Protein AF-A0A8K0DBD0-F1 (afdb_monomer)

Foldseek 3Di:
DQQPLCVDPVVVCVVVVVPCADFFDADVPGPDTDGDDDQDDPSPCPDPDDDDDDDDPVVVVVVVVSVVVVLVVVLLLLLLCLVVVCSVDDDPDDPVVVVVVVVVSVVVSVVQCPDPPRNCVSQNPQQCWDADPNDIDHRCSPPPVSD

Secondary structure (DSSP, 8-state):
---GGGGSHHHHHHHTTTT-PPPPEEPTT--SEE-------TTS--SS--------HHHHHHHHHHHHHHHHHHHHHHHHHHH-GGGSS---S-HHHHHHHHHHHHHHHHHHHH-TTTHHHHS-TTSSPEEETTEEEPPGGGSGGG-

InterPro domains:
  IPR027806 Harbinger transposase-derived nuclease domain [PF13359] (4-110)

Organism: Ignelater luminosus (NCBI:txid2038154)

Structure (mmCIF, N/CA/C/O backbone):
data_AF-A0A8K0DBD0-F1
#
_entry.id   AF-A0A8K0DBD0-F1
#
loop_
_atom_site.group_PDB
_atom_site.id
_atom_site.type_symbol
_atom_site.label_atom_id
_atom_site.label_alt_id
_atom_site.label_comp_id
_atom_site.label_asym_id
_atom_site.label_entity_id
_atom_site.label_seq_id
_atom_site.pdbx_PDB_ins_code
_atom_site.Cartn_x
_atom_site.Cartn_y
_atom_site.Cartn_z
_atom_site.occupancy
_atom_site.B_iso_or_equiv
_atom_site.auth_seq_id
_atom_site.auth_comp_id
_atom_site.auth_asym_id
_atom_site.auth_atom_id
_atom_site.pdbx_PDB_model_num
ATOM 1 N N . MET A 1 1 ? -23.156 11.279 -5.151 1.00 35.97 1 MET A N 1
ATOM 2 C CA . MET A 1 1 ? -22.001 10.663 -5.837 1.00 35.97 1 MET A CA 1
ATOM 3 C C . MET A 1 1 ? -21.837 9.256 -5.272 1.00 35.97 1 MET A C 1
ATOM 5 O O . MET A 1 1 ? -21.608 9.128 -4.075 1.00 35.97 1 MET A O 1
ATOM 9 N N . VAL A 1 2 ? -22.085 8.204 -6.055 1.00 47.62 2 VAL A N 1
ATOM 10 C CA . VAL A 1 2 ? -21.842 6.823 -5.599 1.00 47.62 2 VAL A CA 1
ATOM 11 C C . VAL A 1 2 ? -20.330 6.618 -5.666 1.00 47.62 2 VAL A C 1
ATOM 13 O O . VAL A 1 2 ? -19.761 6.631 -6.752 1.00 47.62 2 VAL A O 1
ATOM 16 N N . GLY A 1 3 ? -19.666 6.576 -4.509 1.00 62.44 3 GLY A N 1
ATOM 17 C CA . GLY A 1 3 ? -18.205 6.492 -4.445 1.00 62.44 3 GLY A CA 1
ATOM 18 C C . GLY A 1 3 ? -17.687 5.199 -5.074 1.00 62.44 3 GLY A C 1
ATOM 19 O O . GLY A 1 3 ? -18.306 4.149 -4.901 1.00 62.44 3 GLY A O 1
ATOM 20 N N . VAL A 1 4 ? -16.536 5.276 -5.755 1.00 73.19 4 VAL A N 1
ATOM 21 C CA . VAL A 1 4 ? -15.872 4.162 -6.469 1.00 73.19 4 VAL A CA 1
ATOM 22 C C . VAL A 1 4 ? -15.832 2.882 -5.630 1.00 73.19 4 VAL A C 1
ATOM 24 O O . VAL A 1 4 ? -16.077 1.802 -6.152 1.00 73.19 4 VAL A O 1
ATOM 27 N N . PHE A 1 5 ? -15.623 3.009 -4.316 1.00 77.12 5 PHE A N 1
ATOM 28 C CA . PHE A 1 5 ? -15.616 1.896 -3.368 1.00 77.12 5 PHE A CA 1
ATOM 29 C C . PHE A 1 5 ? -16.883 1.028 -3.407 1.00 77.12 5 PHE A C 1
ATOM 31 O O . PHE A 1 5 ? -16.764 -0.194 -3.429 1.00 77.12 5 PHE A O 1
ATOM 38 N N . LYS A 1 6 ? -18.083 1.624 -3.477 1.00 81.56 6 LYS A N 1
ATOM 39 C CA . LYS A 1 6 ? -19.353 0.872 -3.478 1.00 81.56 6 LYS A CA 1
ATOM 40 C C . LYS A 1 6 ? -19.528 -0.017 -4.710 1.00 81.56 6 LYS A C 1
ATOM 42 O O . LYS A 1 6 ? -20.281 -0.980 -4.653 1.00 81.56 6 LYS A O 1
ATOM 47 N N . ASN A 1 7 ? -18.803 0.283 -5.786 1.00 82.12 7 ASN A N 1
ATOM 48 C CA . ASN A 1 7 ? -18.811 -0.482 -7.030 1.00 82.12 7 ASN A CA 1
ATOM 49 C C . ASN A 1 7 ? -17.633 -1.469 -7.116 1.00 82.12 7 ASN A C 1
ATOM 51 O O . ASN A 1 7 ? -17.282 -1.917 -8.204 1.00 82.12 7 ASN A O 1
ATOM 55 N N . THR A 1 8 ? -16.981 -1.785 -5.992 1.00 82.69 8 THR A N 1
ATOM 56 C CA . THR A 1 8 ? -15.888 -2.765 -5.953 1.00 82.69 8 THR A CA 1
ATOM 57 C C . THR A 1 8 ? -16.364 -4.113 -5.429 1.00 82.69 8 THR A C 1
ATOM 59 O O . THR A 1 8 ? -17.190 -4.185 -4.519 1.00 82.69 8 THR A O 1
ATOM 62 N N . SER A 1 9 ? -15.747 -5.190 -5.922 1.00 86.69 9 SER A N 1
ATOM 63 C CA . SER A 1 9 ? -15.922 -6.534 -5.354 1.00 86.69 9 SER A CA 1
ATOM 64 C C . SER A 1 9 ? -15.498 -6.602 -3.883 1.00 86.69 9 SER A C 1
ATOM 66 O O . SER A 1 9 ? -16.023 -7.408 -3.121 1.00 86.69 9 SER A O 1
ATOM 68 N N . LEU A 1 10 ? -14.579 -5.731 -3.449 1.00 84.19 10 LEU A N 1
ATOM 69 C CA . LEU A 1 10 ? -14.206 -5.594 -2.042 1.00 84.19 10 LEU A CA 1
ATOM 70 C C . LEU A 1 10 ? -15.399 -5.150 -1.186 1.00 84.19 10 LEU A C 1
ATOM 72 O O . LEU A 1 10 ? -15.638 -5.749 -0.141 1.00 84.19 10 LEU A O 1
ATOM 76 N N . TYR A 1 11 ? -16.152 -4.135 -1.621 1.00 84.38 11 TYR A N 1
ATOM 77 C CA . TYR A 1 11 ? -17.341 -3.674 -0.901 1.00 84.38 11 TYR A CA 1
ATOM 78 C C . TYR A 1 11 ? -18.421 -4.752 -0.847 1.00 84.38 11 TYR A C 1
ATOM 80 O O . TYR A 1 11 ? -18.936 -5.035 0.231 1.00 84.38 11 TYR A O 1
ATOM 88 N N . GLU A 1 12 ? -18.710 -5.405 -1.973 1.00 86.81 12 GLU A N 1
ATOM 89 C CA . GLU A 1 12 ? -19.667 -6.514 -2.028 1.00 86.81 12 GLU A CA 1
ATOM 90 C C . GLU A 1 12 ? -19.283 -7.643 -1.059 1.00 86.81 12 GLU A C 1
ATOM 92 O O . GLU A 1 12 ? -20.102 -8.103 -0.262 1.00 86.81 12 GLU A O 1
ATOM 97 N N . ARG A 1 13 ? -18.012 -8.060 -1.065 1.00 86.81 13 ARG A N 1
ATOM 98 C CA . ARG A 1 13 ? -17.519 -9.097 -0.151 1.00 86.81 13 ARG A CA 1
ATOM 99 C C . ARG A 1 13 ? -17.533 -8.653 1.305 1.00 86.81 13 ARG A C 1
ATOM 101 O O . ARG A 1 13 ? -17.791 -9.483 2.170 1.00 86.81 13 ARG A O 1
ATOM 108 N N . LEU A 1 14 ? -17.280 -7.376 1.579 1.00 83.88 14 LEU A N 1
ATOM 109 C CA . LEU A 1 14 ? -17.365 -6.815 2.924 1.00 83.88 14 LEU A CA 1
ATOM 110 C C . LEU A 1 14 ? -18.809 -6.836 3.447 1.00 83.88 14 LEU A C 1
ATOM 112 O O . LEU A 1 14 ? -19.025 -7.258 4.574 1.00 83.88 14 LEU A O 1
ATOM 116 N N . GLN A 1 15 ? -19.791 -6.417 2.639 1.00 82.81 15 GLN A N 1
ATOM 117 C CA . GLN A 1 15 ? -21.205 -6.392 3.049 1.00 82.81 15 GLN A CA 1
ATOM 118 C C . GLN A 1 15 ? -21.783 -7.795 3.268 1.00 82.81 15 GLN A C 1
ATOM 120 O O . GLN A 1 15 ? -22.603 -7.990 4.158 1.00 82.81 15 GLN A O 1
ATOM 125 N N . ASN A 1 16 ? -21.330 -8.772 2.484 1.00 84.06 16 ASN A N 1
ATOM 126 C CA . ASN A 1 16 ? -21.801 -10.154 2.560 1.00 84.06 16 ASN A CA 1
ATOM 127 C C . ASN A 1 16 ? -20.950 -11.044 3.493 1.00 84.06 16 ASN A C 1
ATOM 129 O O . ASN A 1 16 ? -21.058 -12.265 3.425 1.00 84.06 16 ASN A O 1
ATOM 133 N N . ASN A 1 17 ? -20.068 -10.473 4.329 1.00 77.00 17 ASN A N 1
ATOM 134 C CA . ASN A 1 17 ? -19.147 -11.214 5.212 1.00 77.00 17 ASN A CA 1
ATOM 135 C C . ASN A 1 17 ? -18.273 -12.273 4.494 1.00 77.00 17 ASN A C 1
ATOM 137 O O . ASN A 1 17 ? -17.818 -13.247 5.088 1.00 77.00 17 ASN A O 1
ATOM 141 N N . MET A 1 18 ? -17.967 -12.067 3.210 1.00 84.81 18 MET A N 1
ATOM 142 C CA . MET A 1 18 ? -17.192 -12.992 2.366 1.00 84.81 18 MET A CA 1
ATOM 143 C C . MET A 1 18 ? -15.678 -12.725 2.384 1.00 84.81 18 MET A C 1
ATOM 145 O O . MET A 1 18 ? -14.929 -13.306 1.590 1.00 84.81 18 MET A O 1
ATOM 149 N N . LEU A 1 19 ? -15.215 -11.808 3.237 1.00 79.06 19 LEU A N 1
ATOM 150 C CA . LEU A 1 19 ? -13.790 -11.521 3.423 1.00 79.06 19 LEU A CA 1
ATOM 151 C C . LEU A 1 19 ? -13.094 -12.494 4.375 1.00 79.06 19 LEU A C 1
ATOM 153 O O . LEU A 1 19 ? -11.869 -12.473 4.414 1.00 79.06 19 LEU A O 1
ATOM 157 N N . GLN A 1 20 ? -13.850 -13.345 5.086 1.00 81.19 20 GLN A N 1
ATOM 158 C CA . GLN A 1 20 ? -13.306 -14.304 6.059 1.00 81.19 20 GLN A CA 1
ATOM 159 C C . GLN A 1 20 ? -12.344 -13.624 7.046 1.00 81.19 20 GLN A C 1
ATOM 161 O O . GLN A 1 20 ? -11.265 -14.135 7.337 1.00 81.19 20 GLN A O 1
ATOM 166 N N . LEU A 1 21 ? -12.711 -12.423 7.509 1.00 79.19 21 LEU A N 1
ATOM 167 C CA . LEU A 1 21 ? -11.977 -11.779 8.592 1.00 79.19 21 LEU A CA 1
ATOM 168 C C . LEU A 1 21 ? -12.095 -12.679 9.820 1.00 79.19 21 LEU A C 1
ATOM 170 O O . LEU A 1 21 ? -13.187 -13.173 10.102 1.00 79.19 21 LEU A O 1
ATOM 174 N N . SER A 1 22 ? -10.980 -12.894 10.515 1.00 80.25 22 SER A N 1
ATOM 175 C CA . SER A 1 22 ? -10.987 -13.646 11.764 1.00 80.25 22 SER A CA 1
ATOM 176 C C . SER A 1 22 ? -11.954 -13.012 12.765 1.00 80.25 22 SER A C 1
ATOM 178 O O . SER A 1 22 ? -12.205 -11.799 12.738 1.00 80.25 22 SER A O 1
ATOM 180 N N . ASP A 1 23 ? -12.475 -13.843 13.664 1.00 79.88 23 ASP A N 1
ATOM 181 C CA . ASP A 1 23 ? -13.253 -13.375 14.805 1.00 79.88 23 ASP A CA 1
ATOM 182 C C . ASP A 1 23 ? -12.424 -12.427 15.680 1.00 79.88 23 ASP A C 1
ATOM 184 O O . ASP A 1 23 ? -11.210 -12.296 15.533 1.00 79.88 23 ASP A O 1
ATOM 188 N N . TYR A 1 24 ? -13.084 -11.706 16.583 1.00 86.50 24 TYR A N 1
ATOM 189 C CA . TYR A 1 24 ? -12.402 -10.707 17.400 1.00 86.50 24 TYR A CA 1
ATOM 190 C C . TYR A 1 24 ? -11.322 -11.358 18.263 1.00 86.50 24 TYR A C 1
ATOM 192 O O . TYR A 1 24 ? -11.598 -12.292 19.013 1.00 86.50 24 TYR A O 1
ATOM 200 N N . GLU A 1 25 ? -10.113 -10.805 18.212 1.00 86.19 25 GLU A N 1
ATOM 201 C CA . GLU A 1 25 ? -8.960 -11.322 18.945 1.00 86.19 25 GLU A CA 1
ATOM 202 C C . GLU A 1 25 ? -8.458 -10.289 19.964 1.00 86.19 25 GLU A C 1
ATOM 204 O O . GLU A 1 25 ? -8.516 -9.074 19.724 1.00 86.19 25 GLU A O 1
ATOM 209 N N . PRO A 1 26 ? -7.974 -10.729 21.137 1.00 89.00 26 PRO A N 1
ATOM 210 C CA . PRO A 1 26 ? -7.300 -9.838 22.063 1.00 89.00 26 PRO A CA 1
ATOM 211 C C . PRO A 1 26 ? -5.959 -9.373 21.480 1.00 89.00 26 PRO A C 1
ATOM 213 O O . PRO A 1 26 ? -5.196 -10.148 20.908 1.00 89.00 26 PRO A O 1
ATOM 216 N N . LEU A 1 27 ? -5.630 -8.094 21.668 1.00 85.75 27 LEU A N 1
ATOM 217 C CA . LEU A 1 27 ? -4.282 -7.604 21.363 1.00 85.75 27 LEU A CA 1
ATOM 218 C C . LEU A 1 27 ? -3.261 -8.190 22.358 1.00 85.75 27 LEU A C 1
ATOM 220 O O . LEU A 1 27 ? -3.630 -8.459 23.504 1.00 85.75 27 LEU A O 1
ATOM 224 N N . PRO A 1 28 ? -1.968 -8.301 21.990 1.00 88.69 28 PRO A N 1
ATOM 225 C CA . PRO A 1 28 ? -0.928 -8.741 22.916 1.00 88.69 28 PRO A CA 1
ATOM 226 C C . PRO A 1 28 ? -0.979 -7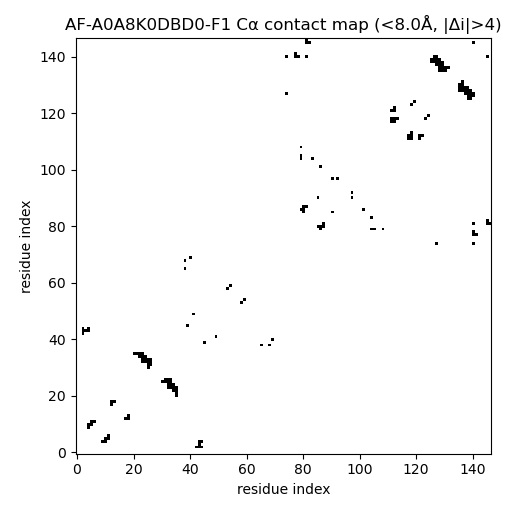.965 24.239 1.00 88.69 28 PRO A C 1
ATOM 228 O O . PRO A 1 28 ? -1.013 -6.730 24.241 1.00 88.69 28 PRO A O 1
ATOM 231 N N . ASN A 1 29 ? -0.980 -8.691 25.360 1.00 88.94 29 ASN A N 1
ATOM 232 C CA . ASN A 1 29 ? -1.094 -8.153 26.723 1.00 88.94 29 ASN A CA 1
ATOM 233 C C . ASN A 1 29 ? -2.416 -7.414 27.023 1.00 88.94 29 ASN A C 1
ATOM 235 O O . ASN A 1 29 ? -2.439 -6.502 27.852 1.00 88.94 29 ASN A O 1
ATOM 239 N N . ARG A 1 30 ? -3.520 -7.761 26.348 1.00 87.56 30 ARG A N 1
ATOM 240 C CA . ARG A 1 30 ? -4.862 -7.236 26.644 1.00 87.56 30 ARG A CA 1
ATOM 241 C C . ARG A 1 30 ? -5.887 -8.359 26.692 1.00 87.56 30 ARG A C 1
ATOM 243 O O . ARG A 1 30 ? -5.811 -9.291 25.914 1.00 87.56 30 ARG A O 1
ATOM 250 N N . GLU A 1 31 ? -6.885 -8.219 27.557 1.00 90.25 31 GLU A N 1
ATOM 251 C CA . GLU A 1 31 ? -7.998 -9.179 27.655 1.00 90.25 31 GLU A CA 1
ATOM 252 C C . GLU A 1 31 ? -9.174 -8.806 26.743 1.00 90.25 31 GLU A C 1
ATOM 254 O O . GLU A 1 31 ? -9.971 -9.648 26.340 1.00 90.25 31 GLU A O 1
ATOM 259 N N . LYS A 1 32 ? -9.294 -7.519 26.396 1.00 89.50 32 LYS A N 1
ATOM 260 C CA . LYS A 1 32 ? -10.412 -7.019 25.597 1.00 89.50 32 LYS A CA 1
ATOM 261 C C . LYS A 1 32 ? -10.287 -7.482 24.144 1.00 89.50 32 LYS A C 1
ATOM 263 O O . LYS A 1 32 ? -9.347 -7.078 23.457 1.0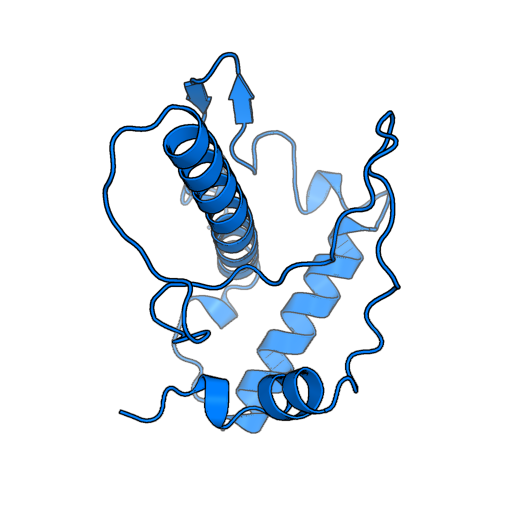0 89.50 32 LYS A O 1
ATOM 268 N N . LEU A 1 33 ? -11.288 -8.230 23.679 1.00 86.69 33 LEU A N 1
ATOM 269 C CA . LEU A 1 33 ? -11.451 -8.613 22.276 1.00 86.69 33 LEU A CA 1
ATOM 270 C C . LEU A 1 33 ? -11.564 -7.375 21.385 1.00 86.69 33 LEU A C 1
ATOM 272 O O . LEU A 1 33 ? -12.371 -6.481 21.660 1.00 86.69 33 LEU A O 1
ATOM 276 N N . MET A 1 34 ? -10.756 -7.322 20.328 1.00 80.62 34 MET A N 1
ATOM 277 C CA . MET A 1 34 ? -10.740 -6.224 19.371 1.00 80.62 34 MET A CA 1
ATOM 278 C C . MET A 1 34 ? -11.164 -6.698 17.980 1.00 80.62 34 MET A C 1
ATOM 280 O O . MET A 1 34 ? -10.695 -7.738 17.519 1.00 80.62 34 MET A O 1
ATOM 284 N N . PRO A 1 35 ? -12.033 -5.936 17.292 1.00 81.75 35 PRO A N 1
ATOM 285 C CA . PRO A 1 35 ? -12.400 -6.249 15.924 1.00 81.75 35 PRO A CA 1
ATOM 286 C C . PRO A 1 35 ? -11.247 -5.957 14.963 1.00 81.75 35 PRO A C 1
ATOM 288 O O . PRO A 1 35 ? -10.472 -5.015 15.163 1.00 81.75 35 PRO A O 1
ATOM 291 N N . TYR A 1 36 ? -11.201 -6.700 13.860 1.00 79.88 36 TYR A N 1
ATOM 292 C CA . TYR A 1 36 ? -10.441 -6.292 12.684 1.00 79.88 36 TYR A CA 1
ATOM 293 C C . TYR A 1 36 ? -11.144 -5.112 12.016 1.00 79.88 36 TYR A C 1
ATOM 295 O O . TYR A 1 36 ? -12.350 -5.140 11.773 1.00 79.88 36 TYR A O 1
ATOM 303 N N . VAL A 1 37 ? -10.386 -4.058 11.722 1.00 77.50 37 VAL A N 1
ATOM 304 C CA . VAL A 1 37 ? -10.907 -2.827 11.120 1.00 77.50 37 VAL A CA 1
ATOM 305 C C . VAL A 1 37 ? -10.169 -2.514 9.827 1.00 77.50 37 VAL A C 1
ATOM 307 O O . VAL A 1 37 ? -8.959 -2.713 9.723 1.00 77.50 37 VAL A O 1
ATOM 310 N N . ILE A 1 38 ? -10.899 -1.992 8.843 1.00 76.81 38 ILE A N 1
ATOM 311 C CA . ILE A 1 38 ? -10.323 -1.462 7.606 1.00 76.81 38 ILE A CA 1
ATOM 312 C C . ILE A 1 38 ? -10.139 0.041 7.786 1.00 76.81 38 ILE A C 1
ATOM 314 O O . ILE A 1 38 ? -11.085 0.757 8.107 1.00 76.81 38 ILE A O 1
ATOM 318 N N . VAL A 1 39 ? -8.917 0.517 7.564 1.00 76.88 39 VAL A N 1
ATOM 319 C CA . VAL A 1 39 ? -8.611 1.949 7.516 1.00 76.88 39 VAL A CA 1
ATOM 320 C C . VAL A 1 39 ? -8.680 2.393 6.059 1.00 76.88 39 VAL A C 1
ATOM 322 O O . VAL A 1 39 ? -7.997 1.813 5.216 1.00 76.88 39 VAL A O 1
ATOM 325 N N . ALA A 1 40 ? -9.480 3.416 5.757 1.00 72.88 40 ALA A N 1
ATOM 326 C CA . ALA A 1 40 ? -9.527 4.026 4.430 1.00 72.88 40 ALA A CA 1
ATOM 327 C C . ALA A 1 40 ? -9.461 5.552 4.511 1.00 72.88 40 ALA A C 1
ATOM 329 O O . ALA A 1 40 ? -9.644 6.146 5.574 1.00 72.88 40 ALA A O 1
ATOM 330 N N . ASP A 1 41 ? -9.172 6.162 3.365 1.00 70.06 41 ASP A N 1
ATOM 331 C CA . ASP A 1 41 ? -9.200 7.610 3.192 1.00 70.06 41 ASP A CA 1
ATOM 332 C C . ASP A 1 41 ? -10.644 8.137 3.178 1.00 70.06 41 ASP A C 1
ATOM 334 O O . ASP A 1 41 ? -11.564 7.430 2.763 1.00 70.06 41 ASP A O 1
ATOM 338 N N . ASP A 1 42 ? -10.831 9.388 3.598 1.00 64.94 42 ASP A N 1
ATOM 339 C CA . ASP A 1 42 ? -12.139 10.053 3.681 1.00 64.94 42 ASP A CA 1
ATOM 340 C C . ASP A 1 42 ? -12.826 10.165 2.304 1.00 64.94 42 ASP A C 1
ATOM 342 O O . ASP A 1 42 ? -14.054 10.165 2.203 1.00 64.94 42 ASP A O 1
ATOM 346 N N . ALA A 1 43 ? -12.037 10.149 1.219 1.00 59.81 43 ALA A N 1
ATOM 347 C CA . ALA A 1 43 ? -12.533 10.070 -0.157 1.00 59.81 43 ALA A CA 1
ATOM 348 C C . ALA A 1 43 ? -13.347 8.790 -0.452 1.00 59.81 43 ALA A C 1
ATOM 350 O O . ALA A 1 43 ? -14.141 8.754 -1.397 1.00 59.81 43 ALA A O 1
ATOM 351 N N . PHE A 1 44 ? -13.185 7.737 0.354 1.00 62.53 44 PHE A N 1
ATOM 352 C CA . PHE A 1 44 ? -13.999 6.531 0.297 1.00 62.53 44 PHE A CA 1
ATOM 353 C C . PHE A 1 44 ? -15.063 6.615 1.391 1.00 62.53 44 PHE A C 1
ATOM 355 O O . PHE A 1 44 ? -14.789 6.367 2.560 1.00 62.53 44 PHE A O 1
ATOM 362 N N . SER A 1 45 ? -16.301 6.965 1.027 1.00 55.72 45 SER A N 1
ATOM 363 C CA . SER A 1 45 ? -17.412 7.030 1.986 1.00 55.72 45 SER A CA 1
ATOM 364 C C . SER A 1 45 ? -17.717 5.643 2.574 1.00 55.72 45 SER A C 1
ATOM 366 O O . SER A 1 45 ? -18.553 4.907 2.046 1.00 55.72 45 SER A O 1
ATOM 368 N N . LEU A 1 46 ? -17.057 5.294 3.681 1.00 55.53 46 LEU A N 1
ATOM 369 C CA . LEU A 1 46 ? -17.186 4.013 4.386 1.00 55.53 46 LEU A CA 1
ATOM 370 C C . LEU A 1 46 ? -18.498 3.869 5.192 1.00 55.53 46 LEU A C 1
ATOM 372 O O . LEU A 1 46 ? -18.678 2.893 5.915 1.00 55.53 46 LEU A O 1
ATOM 376 N N . GLY A 1 47 ? -19.449 4.798 5.062 1.00 54.28 47 GLY A N 1
ATOM 377 C CA . GLY A 1 47 ? -20.653 4.846 5.899 1.00 54.28 47 GLY A CA 1
ATOM 378 C C . GLY A 1 47 ? -20.444 5.664 7.181 1.00 54.28 47 GLY A C 1
ATOM 379 O O . GLY A 1 47 ? -19.484 6.420 7.284 1.00 54.28 47 GLY A O 1
ATOM 380 N N . ARG A 1 48 ? -21.390 5.576 8.131 1.00 41.62 48 ARG A N 1
ATOM 381 C CA . ARG A 1 48 ? -21.549 6.461 9.312 1.00 41.62 48 ARG A CA 1
ATOM 382 C C . ARG A 1 48 ? -20.403 6.386 10.347 1.00 41.62 48 ARG A C 1
ATOM 384 O O . ARG A 1 48 ? -20.668 6.014 11.476 1.00 41.62 48 ARG A O 1
ATOM 391 N N . HIS A 1 49 ? -19.164 6.756 10.025 1.00 44.09 49 HIS A N 1
ATOM 392 C CA . HIS A 1 49 ? -18.121 7.012 11.041 1.00 44.09 49 HIS A CA 1
ATOM 393 C C . HIS A 1 49 ? -17.111 8.104 10.635 1.00 44.09 49 HIS A C 1
ATOM 395 O O . HIS A 1 49 ? -15.998 8.141 11.154 1.00 44.09 49 HIS A O 1
ATOM 401 N N . ASN A 1 50 ? -17.492 9.032 9.752 1.00 39.94 50 ASN A N 1
ATOM 402 C CA . ASN A 1 50 ? -16.647 10.183 9.425 1.00 39.94 50 ASN A CA 1
ATOM 403 C C . ASN A 1 50 ? -17.076 11.373 10.290 1.00 39.94 50 ASN A C 1
ATOM 405 O O . ASN A 1 50 ? -17.970 12.129 9.921 1.00 39.94 50 ASN A O 1
ATOM 409 N N . GLU A 1 51 ? -16.457 11.532 11.461 1.00 42.06 51 GLU A N 1
ATOM 410 C CA . GLU A 1 51 ? -16.615 12.741 12.276 1.00 42.06 51 GLU A CA 1
ATOM 411 C C . GLU A 1 51 ? -15.282 13.462 12.479 1.00 42.06 51 GLU A C 1
ATOM 413 O O . GLU A 1 51 ? -14.453 13.089 13.317 1.00 42.06 51 GLU A O 1
ATOM 418 N N . VAL A 1 52 ? -15.136 14.572 11.761 1.00 46.31 52 VAL A N 1
ATOM 419 C CA . VAL A 1 52 ? -14.039 15.536 11.856 1.00 46.31 52 VAL A CA 1
ATOM 420 C C . VAL A 1 52 ? -14.313 16.560 12.984 1.00 46.31 52 VAL A C 1
ATOM 422 O O . VAL A 1 52 ? -15.420 17.064 13.119 1.00 46.31 52 VAL A O 1
ATOM 425 N N . ILE A 1 53 ? -13.262 16.837 13.777 1.00 49.88 53 ILE A N 1
ATOM 426 C CA . ILE A 1 53 ? -13.045 17.889 14.810 1.00 49.88 53 ILE A CA 1
ATOM 427 C C . ILE A 1 53 ? -13.849 17.793 16.134 1.00 49.88 53 ILE A C 1
ATOM 429 O O . ILE A 1 53 ? -14.998 18.200 16.235 1.00 49.88 53 ILE A O 1
ATOM 433 N N . SER A 1 54 ? -13.188 17.311 17.202 1.00 46.91 54 SER A N 1
ATOM 434 C CA . SER A 1 54 ? -13.546 17.545 18.621 1.00 46.91 54 SER A CA 1
ATOM 435 C C . SER A 1 54 ? -12.343 17.247 19.547 1.00 46.91 54 SER A C 1
ATOM 437 O O . SER A 1 54 ? -11.567 16.327 19.281 1.00 46.91 54 SER A O 1
ATOM 439 N N . TRP A 1 55 ? -12.179 18.037 20.616 1.00 55.34 55 TRP A N 1
ATOM 440 C CA . TRP A 1 55 ? -10.970 18.211 21.447 1.00 55.34 55 TRP A CA 1
ATOM 441 C C . TRP A 1 55 ? -10.740 17.164 22.561 1.00 55.34 55 TRP A C 1
ATOM 443 O O . TRP A 1 55 ? -10.087 17.466 23.559 1.00 55.34 55 TRP A O 1
ATOM 453 N N . SER A 1 56 ? -11.245 15.931 22.447 1.00 71.19 56 SER A N 1
ATOM 454 C CA . SER A 1 56 ? -10.994 14.911 23.483 1.00 71.19 56 SER A CA 1
ATOM 455 C C . SER A 1 56 ? -9.641 14.203 23.299 1.00 71.19 56 SER A C 1
ATOM 457 O O . SER A 1 56 ? -9.228 13.885 22.179 1.00 71.19 56 SER A O 1
ATOM 459 N N . THR A 1 57 ? -8.949 13.896 24.406 1.00 73.69 57 THR A N 1
ATOM 460 C CA . THR A 1 57 ? -7.659 13.173 24.407 1.00 73.69 57 THR A CA 1
ATOM 461 C C . THR A 1 57 ? -7.738 11.851 23.637 1.00 73.69 57 THR A C 1
ATOM 463 O O . THR A 1 57 ? -6.850 11.538 22.844 1.00 73.69 57 THR A O 1
ATOM 466 N N . SER A 1 58 ? -8.834 11.103 23.790 1.00 73.69 58 SER A N 1
ATOM 467 C CA . SER A 1 58 ? -9.046 9.836 23.080 1.00 73.69 58 SER A CA 1
ATOM 468 C C . SER A 1 58 ? -9.189 10.022 21.566 1.00 73.69 58 SER A C 1
ATOM 470 O O . SER A 1 58 ? -8.617 9.241 20.805 1.00 73.69 58 SER A O 1
A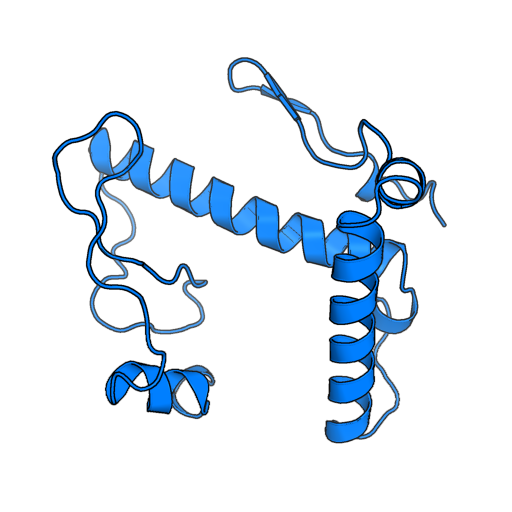TOM 472 N N . LYS A 1 59 ? -9.879 11.077 21.104 1.00 73.88 59 LYS A N 1
ATOM 473 C CA . LYS A 1 59 ? -10.023 11.371 19.667 1.00 73.88 59 LYS A CA 1
ATOM 474 C C . LYS A 1 59 ? -8.703 11.853 19.060 1.00 73.88 59 LYS A C 1
ATOM 476 O O . LYS A 1 59 ? -8.362 11.452 17.952 1.00 73.88 59 LYS A O 1
ATOM 481 N N . ARG A 1 60 ? -7.893 12.615 19.808 1.00 74.56 60 ARG A N 1
ATOM 482 C CA . ARG A 1 60 ? -6.520 12.973 19.402 1.00 74.56 60 ARG A CA 1
ATOM 483 C C . ARG A 1 60 ? -5.632 11.736 19.233 1.00 74.56 60 ARG A C 1
ATOM 485 O O . ARG A 1 60 ? -4.929 11.639 18.230 1.00 74.56 60 ARG A O 1
ATOM 492 N N . ILE A 1 61 ? -5.684 10.784 20.170 1.00 79.31 61 ILE A N 1
ATOM 493 C CA . ILE A 1 61 ? -4.950 9.510 20.060 1.00 79.31 61 ILE A CA 1
ATOM 494 C C . ILE A 1 61 ? -5.427 8.720 18.835 1.00 79.31 61 ILE A C 1
ATOM 496 O O . ILE A 1 61 ? -4.602 8.198 18.086 1.00 79.31 61 ILE A O 1
ATOM 500 N N . PHE A 1 62 ? -6.741 8.653 18.609 1.00 80.75 62 PHE A N 1
ATOM 501 C CA . PHE A 1 62 ? -7.319 7.986 17.443 1.00 80.75 62 PHE A CA 1
ATOM 502 C C . PHE A 1 62 ? -6.861 8.621 16.121 1.00 80.75 62 PHE A C 1
ATOM 504 O O . PHE A 1 62 ? -6.356 7.918 15.245 1.00 80.75 62 PHE A O 1
ATOM 511 N N . ASN A 1 63 ? -6.960 9.946 15.994 1.00 77.69 63 ASN A N 1
ATOM 512 C CA . ASN A 1 63 ? -6.536 10.673 14.798 1.00 77.69 63 ASN A CA 1
ATOM 513 C C . ASN A 1 63 ? -5.037 10.497 14.548 1.00 77.69 63 ASN A C 1
ATOM 515 O O . ASN A 1 63 ? -4.635 10.204 13.428 1.00 77.69 63 ASN A O 1
ATOM 519 N N . TYR A 1 64 ? -4.208 10.592 15.591 1.00 81.06 64 TYR A N 1
ATOM 520 C CA . TYR A 1 64 ? -2.772 10.343 15.472 1.00 81.06 64 TYR A CA 1
ATOM 521 C C . TYR A 1 64 ? -2.476 8.920 14.965 1.00 81.06 64 TYR A C 1
ATOM 523 O O . TYR A 1 64 ? -1.673 8.751 14.046 1.00 81.06 64 TYR A O 1
ATOM 531 N N . ARG A 1 65 ? -3.156 7.893 15.497 1.00 81.25 65 ARG A N 1
ATOM 532 C CA . ARG A 1 65 ? -3.009 6.500 15.033 1.00 81.25 65 ARG A CA 1
ATOM 533 C C . ARG A 1 65 ? -3.471 6.316 13.587 1.00 81.25 65 ARG A C 1
ATOM 535 O O . ARG A 1 65 ? -2.799 5.622 12.828 1.00 81.25 65 ARG A O 1
ATOM 542 N N . THR A 1 66 ? -4.563 6.967 13.198 1.00 81.69 66 THR A N 1
ATOM 543 C CA . THR A 1 66 ? -5.084 6.929 11.824 1.00 81.69 66 THR A CA 1
ATOM 544 C C . THR A 1 66 ? -4.107 7.591 10.852 1.00 81.69 66 THR A C 1
ATOM 546 O O . THR A 1 66 ? -3.735 6.989 9.846 1.00 81.69 66 THR A O 1
ATOM 549 N N . SER A 1 67 ? -3.580 8.769 11.193 1.00 80.75 67 SER A N 1
ATOM 550 C CA . SER A 1 67 ? -2.535 9.436 10.408 1.00 80.75 67 SER A CA 1
ATOM 551 C C . SER A 1 67 ? -1.266 8.588 10.299 1.00 80.75 67 SER A C 1
ATOM 553 O O . SER A 1 67 ? -0.663 8.511 9.231 1.00 80.75 67 SER A O 1
ATOM 555 N N . ARG A 1 68 ? -0.864 7.898 11.376 1.00 80.69 68 ARG A N 1
ATOM 556 C CA . ARG A 1 68 ? 0.261 6.948 11.352 1.00 80.69 68 ARG A CA 1
ATOM 557 C C . ARG A 1 68 ? 0.012 5.783 10.391 1.00 80.69 68 ARG A C 1
ATOM 559 O O . ARG A 1 68 ? 0.925 5.427 9.654 1.00 80.69 68 ARG A O 1
ATOM 566 N N . ALA A 1 69 ? -1.196 5.219 10.364 1.00 83.19 69 ALA A N 1
ATOM 567 C CA . ALA A 1 69 ? -1.5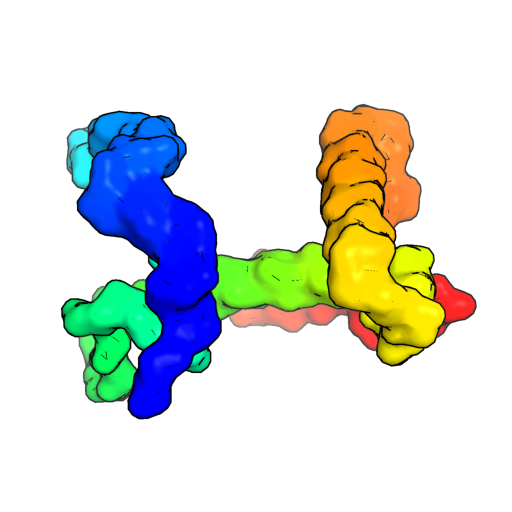50 4.162 9.416 1.00 83.19 69 ALA A CA 1
ATOM 568 C C . ALA A 1 69 ? -1.488 4.663 7.963 1.00 83.19 69 ALA A C 1
ATOM 570 O O . ALA A 1 69 ? -0.874 4.015 7.115 1.00 83.19 69 ALA A O 1
ATOM 571 N N . ARG A 1 70 ? -2.028 5.859 7.689 1.00 81.44 70 ARG A N 1
ATOM 572 C CA . ARG A 1 70 ? -1.986 6.473 6.352 1.00 81.44 70 ARG A CA 1
ATOM 573 C C . ARG A 1 70 ? -0.553 6.703 5.862 1.00 81.44 70 ARG A C 1
ATOM 575 O O . ARG A 1 70 ? -0.234 6.374 4.723 1.00 81.44 70 ARG A O 1
ATOM 582 N N . ARG A 1 71 ? 0.334 7.178 6.742 1.00 81.88 71 ARG A N 1
ATOM 583 C CA . ARG A 1 71 ? 1.761 7.376 6.433 1.00 81.88 71 ARG A CA 1
ATOM 584 C C . ARG A 1 71 ? 2.447 6.092 5.959 1.00 81.88 71 ARG A C 1
ATOM 586 O O . ARG A 1 71 ? 3.255 6.146 5.043 1.00 81.88 71 ARG A O 1
ATOM 593 N N . ILE A 1 72 ? 2.113 4.931 6.532 1.00 83.56 72 ILE A N 1
ATOM 594 C CA . ILE A 1 72 ? 2.685 3.645 6.092 1.00 83.56 72 ILE A CA 1
ATOM 595 C C . ILE A 1 72 ? 2.310 3.358 4.634 1.00 83.56 72 ILE A C 1
ATOM 597 O O . ILE A 1 72 ? 3.173 2.980 3.843 1.00 83.56 72 ILE A O 1
ATOM 601 N N . VAL A 1 73 ? 1.042 3.570 4.275 1.00 84.00 73 VAL A N 1
ATOM 602 C CA . VAL A 1 73 ? 0.547 3.367 2.907 1.00 84.00 73 VAL A CA 1
ATOM 603 C C . VAL A 1 73 ? 1.271 4.297 1.931 1.00 84.00 73 VAL A C 1
ATOM 605 O O . VAL A 1 73 ? 1.772 3.842 0.903 1.00 84.00 73 VAL A O 1
ATOM 608 N N . GLU A 1 74 ? 1.409 5.576 2.283 1.00 83.69 74 GLU A N 1
ATOM 609 C CA . GLU A 1 74 ? 2.169 6.550 1.490 1.00 83.69 74 GLU A CA 1
ATOM 610 C C . GLU A 1 74 ? 3.628 6.127 1.282 1.00 83.69 74 GLU A C 1
ATOM 612 O O . GLU A 1 74 ? 4.144 6.256 0.174 1.00 83.69 74 GLU A O 1
ATOM 617 N N . TYR A 1 75 ? 4.295 5.589 2.309 1.00 84.25 75 TYR A N 1
ATOM 618 C CA . TYR A 1 75 ? 5.687 5.140 2.185 1.00 84.25 75 TYR A CA 1
ATOM 619 C C . TYR A 1 75 ? 5.834 3.963 1.234 1.00 84.25 75 TYR A C 1
ATOM 621 O O . TYR A 1 75 ? 6.778 3.930 0.448 1.00 84.25 75 TYR A O 1
ATOM 629 N N . VAL A 1 76 ? 4.917 2.995 1.299 1.00 87.75 76 VAL A N 1
ATOM 630 C CA . VAL A 1 76 ? 4.943 1.836 0.400 1.00 87.75 76 VAL A CA 1
ATOM 631 C C . VAL A 1 76 ? 4.791 2.303 -1.042 1.00 87.75 76 VAL A C 1
ATOM 633 O O . VAL A 1 76 ? 5.628 1.958 -1.876 1.00 87.75 76 VAL A O 1
ATOM 636 N N . PHE A 1 77 ? 3.804 3.158 -1.327 1.00 86.25 77 PHE A N 1
ATOM 637 C CA . PHE A 1 77 ? 3.646 3.739 -2.661 1.00 86.25 77 PHE A CA 1
ATOM 638 C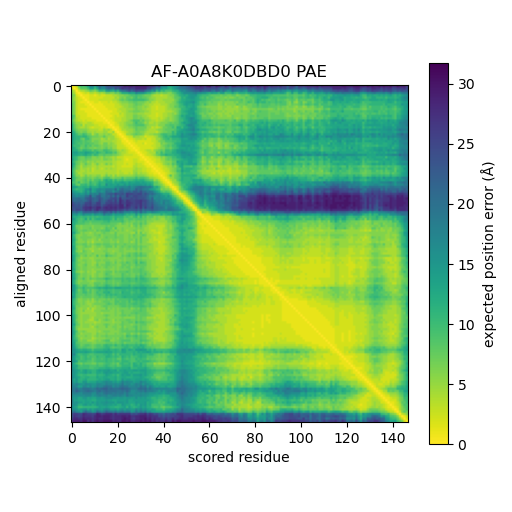 C . PHE A 1 77 ? 4.857 4.569 -3.082 1.00 86.25 77 PHE A C 1
ATOM 640 O O . PHE A 1 77 ? 5.308 4.453 -4.217 1.00 86.25 77 PHE A O 1
ATOM 647 N N . GLY A 1 78 ? 5.417 5.364 -2.174 1.00 86.81 78 GLY A N 1
ATOM 648 C CA . GLY A 1 78 ? 6.610 6.166 -2.414 1.00 86.81 78 GLY A CA 1
ATOM 649 C C . GLY A 1 78 ? 7.816 5.332 -2.834 1.00 86.81 78 GLY A C 1
ATOM 650 O O . GLY A 1 78 ? 8.424 5.599 -3.867 1.00 86.81 78 GLY A O 1
ATOM 651 N N . ILE A 1 79 ? 8.128 4.279 -2.078 1.00 87.81 79 ILE A N 1
ATOM 652 C CA . ILE A 1 79 ? 9.236 3.357 -2.365 1.00 87.81 79 ILE A CA 1
ATOM 653 C C . ILE A 1 79 ? 8.979 2.578 -3.652 1.00 87.81 79 ILE A C 1
ATOM 655 O O . ILE A 1 79 ? 9.868 2.478 -4.497 1.00 87.81 79 ILE A O 1
ATOM 659 N N . MET A 1 80 ? 7.769 2.043 -3.826 1.00 90.62 80 MET A N 1
ATOM 660 C CA . MET A 1 80 ? 7.410 1.321 -5.043 1.00 90.62 80 MET A CA 1
ATOM 661 C C . MET A 1 80 ? 7.531 2.216 -6.272 1.00 90.62 80 MET A C 1
ATOM 663 O O . MET A 1 80 ? 8.135 1.797 -7.250 1.00 90.62 80 MET A O 1
ATOM 667 N N . SER A 1 81 ? 7.042 3.454 -6.218 1.00 88.50 81 SER A N 1
ATOM 668 C CA . SER A 1 81 ? 7.205 4.422 -7.303 1.00 88.50 81 SER A CA 1
ATOM 669 C C . SER A 1 81 ? 8.656 4.855 -7.480 1.00 88.50 81 SER A C 1
ATOM 671 O O . SER A 1 81 ? 9.089 5.104 -8.602 1.00 88.50 81 SER A O 1
ATOM 673 N N . ALA A 1 82 ? 9.446 4.937 -6.409 1.00 85.06 82 ALA A N 1
ATOM 674 C CA . ALA A 1 82 ? 10.855 5.287 -6.518 1.00 85.06 82 ALA A CA 1
ATOM 675 C C . ALA A 1 82 ? 11.673 4.221 -7.256 1.00 85.06 82 ALA A C 1
ATOM 677 O O . ALA A 1 82 ? 12.477 4.551 -8.127 1.00 85.06 82 ALA A O 1
ATOM 678 N N . ILE A 1 83 ? 11.419 2.953 -6.941 1.00 86.19 83 ILE A N 1
ATOM 679 C CA . ILE A 1 83 ? 12.165 1.815 -7.475 1.00 86.19 83 ILE A CA 1
ATOM 680 C C . ILE A 1 83 ? 11.577 1.364 -8.818 1.00 86.19 83 ILE A C 1
ATOM 682 O O . ILE A 1 83 ? 12.291 1.238 -9.813 1.00 86.19 83 ILE A O 1
ATOM 686 N N . PHE A 1 84 ? 10.262 1.162 -8.885 1.00 91.00 84 PHE A N 1
ATOM 687 C CA . PHE A 1 84 ? 9.554 0.757 -10.096 1.00 91.00 84 PHE A CA 1
ATOM 688 C C . PHE A 1 84 ? 9.109 1.995 -10.868 1.00 91.00 84 PHE A C 1
ATOM 690 O O . PHE A 1 84 ? 7.951 2.405 -10.828 1.00 91.00 84 PHE A O 1
ATOM 697 N N . ARG A 1 85 ? 10.046 2.579 -11.621 1.00 88.56 85 ARG A N 1
ATOM 698 C CA . ARG A 1 85 ? 9.850 3.831 -12.379 1.00 88.56 85 ARG A CA 1
ATOM 699 C C . ARG A 1 85 ? 8.629 3.831 -13.305 1.00 88.56 85 ARG A C 1
ATOM 701 O O . ARG A 1 85 ? 8.119 4.903 -13.615 1.00 88.56 85 ARG A O 1
ATOM 708 N N . VAL A 1 86 ? 8.139 2.654 -13.704 1.00 91.19 86 VAL A N 1
ATOM 709 C CA . VAL A 1 86 ? 6.883 2.489 -14.455 1.00 91.19 86 VAL A CA 1
ATOM 710 C C . VAL A 1 86 ? 5.668 3.093 -13.733 1.00 91.19 86 VAL A C 1
ATOM 712 O O . VAL A 1 86 ? 4.743 3.544 -14.391 1.00 91.19 86 VAL A O 1
ATOM 715 N N . LEU A 1 87 ? 5.686 3.167 -12.396 1.00 91.12 87 LEU A N 1
ATOM 716 C CA . LEU A 1 87 ? 4.620 3.756 -11.577 1.00 91.12 87 LEU A CA 1
ATOM 717 C C . LEU A 1 87 ? 4.712 5.290 -11.462 1.00 91.12 87 LEU A C 1
ATOM 719 O O . LEU A 1 87 ? 3.775 5.917 -10.979 1.00 91.12 87 LEU A O 1
ATOM 723 N N . ARG A 1 88 ? 5.821 5.918 -11.889 1.00 87.50 88 ARG A N 1
ATOM 724 C CA . ARG A 1 88 ? 6.010 7.384 -11.801 1.00 87.50 88 ARG A CA 1
ATOM 725 C C . ARG A 1 88 ? 5.342 8.156 -12.931 1.00 87.50 88 ARG A C 1
ATOM 727 O O . ARG A 1 88 ? 5.162 9.365 -12.814 1.00 87.50 88 ARG A O 1
ATOM 734 N N . LYS A 1 89 ? 5.062 7.494 -14.051 1.00 87.19 89 LYS A N 1
ATOM 735 C CA . LYS A 1 89 ? 4.510 8.120 -15.254 1.00 87.19 89 LYS A CA 1
ATOM 736 C C . LYS A 1 89 ? 3.175 7.473 -15.611 1.00 87.19 89 LYS A C 1
ATOM 738 O O . LYS A 1 89 ? 2.983 6.298 -15.301 1.00 87.19 89 LYS A O 1
ATOM 743 N N . PRO A 1 90 ? 2.276 8.206 -16.289 1.00 89.62 90 PRO A N 1
ATOM 744 C CA . PRO A 1 90 ? 1.091 7.604 -16.879 1.00 89.62 90 PRO A CA 1
ATOM 745 C C . PRO A 1 90 ? 1.475 6.392 -17.731 1.00 89.62 90 PRO A C 1
ATOM 747 O O . PRO A 1 90 ? 2.386 6.468 -18.560 1.00 89.62 90 PRO A O 1
ATOM 750 N N . MET A 1 91 ? 0.797 5.270 -17.509 1.00 92.88 91 MET A N 1
ATOM 751 C CA . MET A 1 91 ? 1.000 4.070 -18.310 1.00 92.88 91 MET A CA 1
ATOM 752 C C . MET A 1 91 ? 0.180 4.194 -19.590 1.00 92.88 91 MET A C 1
ATOM 754 O O . MET A 1 91 ? -1.041 4.296 -19.529 1.00 92.88 91 MET A O 1
ATOM 758 N N . LEU A 1 92 ? 0.839 4.142 -20.747 1.00 93.38 92 LEU A N 1
ATOM 759 C CA . LEU A 1 92 ? 0.173 4.038 -22.050 1.00 93.38 92 LEU A CA 1
ATOM 760 C C . LEU A 1 92 ? -0.240 2.580 -22.307 1.00 93.38 92 LEU A C 1
ATOM 762 O O . LEU A 1 92 ? 0.248 1.927 -23.226 1.00 93.38 92 LEU A O 1
ATOM 766 N N . LEU A 1 93 ? -1.067 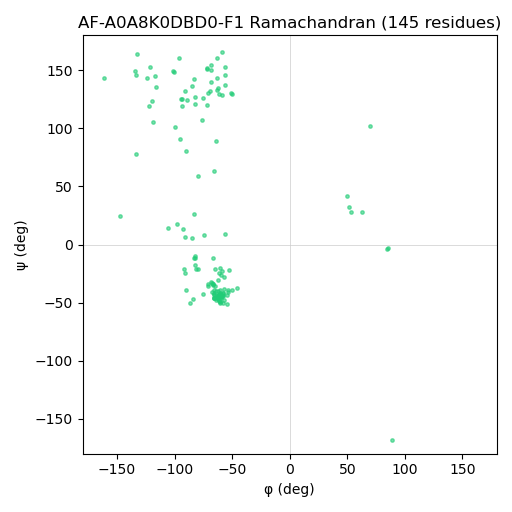2.042 -21.413 1.00 94.44 93 LEU A N 1
ATOM 767 C CA . LEU A 1 93 ? -1.555 0.668 -21.420 1.00 94.44 93 LEU A CA 1
ATOM 768 C C . LEU A 1 93 ? -3.059 0.664 -21.160 1.00 94.44 93 LEU A C 1
ATOM 770 O O . LEU A 1 93 ? -3.554 1.482 -20.388 1.00 94.44 93 LEU A O 1
ATOM 774 N N . GLU A 1 94 ? -3.750 -0.321 -21.730 1.00 95.81 94 GLU A N 1
ATOM 775 C CA . GLU A 1 94 ? -5.138 -0.614 -21.364 1.00 95.81 94 GLU A CA 1
ATOM 776 C C . GLU A 1 94 ? -5.261 -0.881 -19.850 1.00 95.81 94 GLU A C 1
ATOM 778 O O . GLU A 1 94 ? -4.335 -1.473 -19.266 1.00 95.81 94 GLU A O 1
ATOM 783 N N . PRO A 1 95 ? -6.379 -0.495 -19.204 1.00 92.94 95 PRO A N 1
ATOM 784 C CA . PRO A 1 95 ? -6.562 -0.618 -17.757 1.00 92.94 95 PRO A CA 1
ATOM 785 C C . PRO A 1 95 ? -6.244 -2.012 -17.199 1.00 92.94 95 PRO A C 1
ATOM 787 O O . PRO A 1 95 ? -5.590 -2.129 -16.162 1.00 92.94 95 PRO A O 1
ATOM 790 N N . GLU A 1 96 ? -6.612 -3.082 -17.907 1.00 94.50 96 GLU A N 1
ATOM 791 C CA . GLU A 1 96 ? -6.367 -4.466 -17.483 1.00 94.50 96 GLU A CA 1
ATOM 792 C C . GLU A 1 96 ? -4.871 -4.808 -17.476 1.00 94.50 96 GLU A C 1
ATOM 794 O O . GLU A 1 96 ? -4.387 -5.565 -16.629 1.00 94.50 96 GLU A O 1
ATOM 799 N N . LYS A 1 97 ? -4.105 -4.253 -18.423 1.00 95.50 97 LYS A N 1
ATOM 800 C CA . LYS A 1 97 ? -2.647 -4.428 -18.482 1.00 95.50 97 LYS A CA 1
ATOM 801 C C . LYS A 1 97 ? -1.963 -3.580 -17.416 1.00 95.50 97 LYS A C 1
ATOM 803 O O . LYS A 1 97 ? -1.069 -4.085 -16.738 1.00 95.50 97 LYS A O 1
ATOM 808 N N . ALA A 1 98 ? -2.408 -2.338 -17.223 1.00 95.06 98 ALA A N 1
ATOM 809 C CA . ALA A 1 98 ? -1.914 -1.473 -16.155 1.00 95.06 98 ALA A CA 1
ATOM 810 C C . ALA A 1 98 ? -2.124 -2.118 -14.772 1.00 95.06 98 ALA A C 1
ATOM 812 O O . ALA A 1 98 ? -1.193 -2.171 -13.968 1.00 95.06 98 ALA A O 1
ATOM 813 N N . GLN A 1 99 ? -3.295 -2.720 -14.527 1.00 93.38 99 GLN A N 1
ATOM 814 C CA . GLN A 1 99 ? -3.580 -3.461 -13.296 1.00 93.38 99 GLN A CA 1
ATOM 815 C C . GLN A 1 99 ? -2.581 -4.604 -13.066 1.00 93.38 99 GLN A C 1
ATOM 817 O O . GLN A 1 99 ? -2.065 -4.755 -11.958 1.00 93.38 99 GLN A O 1
ATOM 822 N N . LYS A 1 100 ? -2.260 -5.390 -14.103 1.00 96.19 100 LYS A N 1
ATOM 823 C CA . LYS A 1 100 ? -1.269 -6.476 -14.005 1.00 96.19 100 LYS A CA 1
ATOM 824 C C . LYS A 1 100 ? 0.128 -5.959 -13.665 1.00 96.19 100 LYS A C 1
ATOM 826 O O . LYS A 1 100 ? 0.804 -6.575 -12.846 1.00 96.19 100 LYS A O 1
ATOM 831 N N . VAL A 1 101 ? 0.548 -4.832 -14.244 1.00 95.62 101 VAL A N 1
ATOM 832 C CA . VAL A 1 101 ? 1.840 -4.197 -13.925 1.00 95.62 101 VAL A CA 1
ATOM 833 C C . VAL A 1 101 ? 1.883 -3.768 -12.459 1.00 95.62 101 VAL A C 1
ATOM 835 O O . VAL A 1 101 ? 2.854 -4.064 -11.762 1.00 95.62 101 VAL A O 1
ATOM 838 N N . VAL A 1 102 ? 0.819 -3.124 -11.968 1.00 94.19 102 VAL A N 1
ATOM 839 C CA . VAL A 1 102 ? 0.716 -2.714 -10.560 1.00 94.19 102 VAL A CA 1
ATOM 840 C C . VAL A 1 102 ? 0.769 -3.930 -9.635 1.00 94.19 102 VAL A C 1
ATOM 842 O O . VAL A 1 102 ? 1.570 -3.946 -8.702 1.00 94.19 102 VAL A O 1
ATOM 845 N N . LEU A 1 103 ? -0.018 -4.975 -9.913 1.00 94.81 103 LEU A N 1
ATOM 846 C CA . LEU A 1 103 ? -0.020 -6.208 -9.120 1.00 94.81 103 LEU A CA 1
ATOM 847 C C . LEU A 1 103 ? 1.353 -6.883 -9.114 1.00 94.81 103 LEU A C 1
ATOM 849 O O . LEU A 1 103 ? 1.841 -7.245 -8.047 1.00 94.81 103 LEU A O 1
ATOM 853 N N . ALA A 1 104 ? 2.009 -7.005 -10.270 1.00 96.12 104 ALA A N 1
ATOM 854 C CA . ALA A 1 104 ? 3.360 -7.553 -10.361 1.00 96.12 104 ALA A CA 1
ATOM 855 C C . ALA A 1 104 ? 4.356 -6.751 -9.506 1.00 96.12 104 ALA A C 1
ATOM 857 O O . ALA A 1 104 ? 5.163 -7.341 -8.788 1.00 96.12 104 ALA A O 1
ATOM 858 N N . GLY A 1 105 ? 4.251 -5.417 -9.513 1.00 95.12 105 GLY A N 1
ATOM 859 C CA 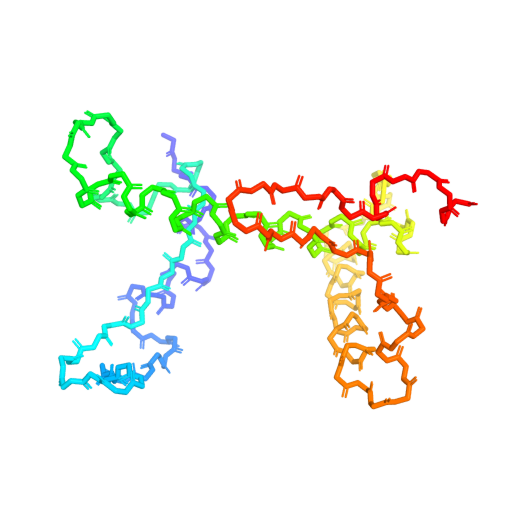. GLY A 1 105 ? 5.027 -4.545 -8.632 1.00 95.12 105 GLY A CA 1
ATOM 860 C C . GLY A 1 105 ? 4.771 -4.821 -7.148 1.00 95.12 105 GLY A C 1
ATOM 861 O O . GLY A 1 105 ? 5.723 -4.908 -6.374 1.00 95.12 105 GLY A O 1
ATOM 862 N N . ILE A 1 106 ? 3.509 -5.008 -6.744 1.00 94.25 106 ILE A N 1
ATOM 863 C CA . ILE A 1 106 ? 3.138 -5.333 -5.354 1.00 94.25 106 ILE A CA 1
ATOM 864 C C . ILE A 1 106 ? 3.717 -6.693 -4.946 1.00 94.25 106 ILE A C 1
ATOM 866 O O . ILE A 1 106 ? 4.339 -6.808 -3.889 1.00 94.25 106 ILE A O 1
ATOM 870 N N . TYR A 1 107 ? 3.562 -7.721 -5.785 1.00 95.06 107 TYR A N 1
ATOM 871 C CA . TYR A 1 107 ? 4.123 -9.046 -5.515 1.00 95.06 107 TYR A CA 1
ATOM 872 C C . TYR A 1 107 ? 5.644 -8.997 -5.380 1.00 95.06 107 TYR A C 1
ATOM 874 O O . TYR A 1 107 ? 6.193 -9.564 -4.435 1.00 95.06 107 TYR A O 1
ATOM 882 N N . LEU A 1 108 ? 6.322 -8.277 -6.275 1.00 94.81 108 LEU A N 1
ATOM 883 C CA . LEU A 1 108 ? 7.770 -8.124 -6.224 1.00 94.81 108 LEU A CA 1
ATOM 884 C C . LEU A 1 108 ? 8.218 -7.351 -4.976 1.00 94.81 108 LEU A C 1
ATOM 886 O O . LEU A 1 108 ? 9.163 -7.772 -4.313 1.00 94.81 108 LEU A O 1
ATOM 890 N N . HIS A 1 109 ? 7.523 -6.270 -4.608 1.00 92.81 109 HIS A N 1
ATOM 891 C CA . HIS A 1 109 ? 7.771 -5.543 -3.360 1.00 92.81 109 HIS A CA 1
ATOM 892 C C . HIS A 1 109 ? 7.698 -6.481 -2.149 1.00 92.81 109 HIS A C 1
ATOM 894 O O . HIS A 1 109 ? 8.637 -6.546 -1.355 1.00 92.81 109 HIS A O 1
ATOM 900 N N . ASN A 1 110 ? 6.611 -7.249 -2.037 1.00 92.88 110 ASN A N 1
ATOM 901 C CA . ASN A 1 110 ? 6.396 -8.180 -0.931 1.00 92.88 110 ASN A CA 1
ATOM 902 C C . ASN A 1 110 ? 7.472 -9.271 -0.889 1.00 92.88 110 ASN A C 1
ATOM 904 O O . ASN A 1 110 ? 8.014 -9.560 0.177 1.00 92.88 110 ASN A O 1
ATOM 908 N N . PHE A 1 111 ? 7.834 -9.832 -2.046 1.00 94.38 111 PHE A N 1
ATOM 909 C CA . PHE A 1 111 ? 8.896 -10.830 -2.155 1.00 94.38 111 PHE A CA 1
ATOM 910 C C . PHE A 1 111 ? 10.251 -10.284 -1.678 1.00 94.38 111 PHE A C 1
ATOM 912 O O . PHE A 1 111 ? 10.912 -10.898 -0.840 1.00 94.38 111 PHE A O 1
ATOM 919 N N . LEU A 1 112 ? 10.648 -9.101 -2.157 1.00 93.50 112 LEU A N 1
ATOM 920 C CA . LEU A 1 112 ? 11.926 -8.478 -1.799 1.00 93.50 112 LEU A CA 1
ATOM 921 C C . LEU A 1 112 ? 11.988 -8.103 -0.314 1.00 93.50 112 LEU A C 1
ATOM 923 O O . LEU A 1 112 ? 13.035 -8.238 0.317 1.00 93.50 112 LEU A O 1
ATOM 927 N N . ARG A 1 113 ? 10.860 -7.676 0.262 1.00 91.12 113 ARG A N 1
ATOM 928 C CA . ARG A 1 113 ? 10.732 -7.341 1.687 1.00 91.12 113 ARG A CA 1
ATOM 929 C C . ARG A 1 113 ? 10.768 -8.554 2.602 1.00 91.12 113 ARG A C 1
ATOM 931 O O . ARG A 1 113 ? 11.292 -8.449 3.708 1.00 91.12 113 ARG A O 1
ATOM 938 N N . ASN A 1 114 ? 10.224 -9.679 2.150 1.00 92.25 114 ASN A N 1
ATOM 939 C CA . ASN A 1 114 ? 10.205 -10.920 2.918 1.00 92.25 114 ASN A CA 1
ATOM 940 C C . ASN A 1 114 ? 11.517 -11.719 2.796 1.00 92.25 114 ASN A C 1
ATOM 942 O O . ASN A 1 114 ? 11.754 -12.661 3.547 1.0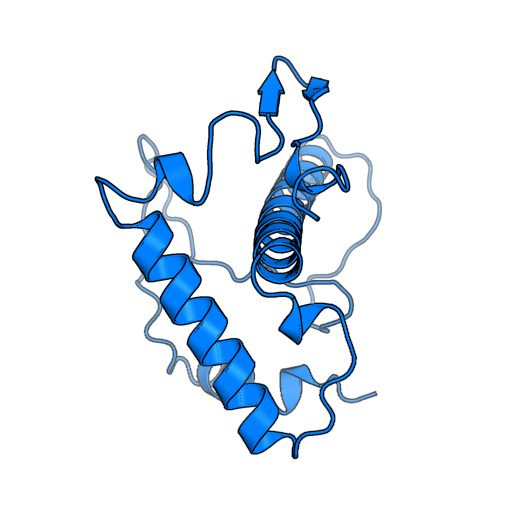0 92.25 114 ASN A O 1
ATOM 946 N N . SER A 1 115 ? 12.391 -11.351 1.857 1.00 93.12 115 SER A N 1
ATOM 947 C CA . SER A 1 115 ? 13.678 -12.015 1.662 1.00 93.12 115 SER A CA 1
ATOM 948 C C . SER A 1 115 ? 14.698 -11.626 2.736 1.00 93.12 115 SER A C 1
ATOM 950 O O . SER A 1 115 ? 15.026 -10.453 2.919 1.00 93.12 115 SER A O 1
ATOM 952 N N . ASN A 1 116 ? 15.285 -12.623 3.403 1.00 88.44 116 ASN A N 1
ATOM 953 C CA . ASN A 1 116 ? 16.330 -12.405 4.408 1.00 88.44 116 ASN A CA 1
ATOM 954 C C . ASN A 1 116 ? 17.598 -11.759 3.839 1.00 88.44 116 ASN A C 1
ATOM 956 O O . ASN A 1 116 ? 18.261 -11.003 4.551 1.00 88.44 116 ASN A O 1
ATOM 960 N N . THR A 1 117 ? 17.913 -12.026 2.572 1.00 90.31 117 THR A N 1
ATOM 961 C CA . THR A 1 117 ? 19.106 -11.507 1.896 1.00 90.31 117 THR A CA 1
ATOM 962 C C . THR A 1 117 ? 18.839 -10.168 1.214 1.00 90.31 117 THR A C 1
ATOM 964 O O . THR A 1 117 ? 19.677 -9.272 1.276 1.00 90.31 117 THR A O 1
ATOM 967 N N . LEU A 1 118 ? 17.663 -9.992 0.602 1.00 90.06 118 LEU A N 1
ATOM 968 C CA . LEU A 1 118 ? 17.380 -8.822 -0.235 1.00 90.06 118 LEU A CA 1
ATOM 969 C C . LEU A 1 118 ? 16.745 -7.659 0.530 1.00 90.06 118 LEU A C 1
ATOM 971 O O . LEU A 1 118 ? 16.879 -6.521 0.084 1.00 90.06 118 LEU A O 1
ATOM 975 N N . LYS A 1 119 ? 16.114 -7.885 1.692 1.00 89.38 119 LYS A N 1
ATOM 976 C CA . LYS A 1 119 ? 15.397 -6.826 2.431 1.00 89.38 119 LYS A CA 1
ATOM 977 C C . LYS A 1 119 ? 16.248 -5.589 2.719 1.00 89.38 119 LYS A C 1
ATOM 979 O O . LYS A 1 119 ? 15.751 -4.471 2.610 1.00 89.38 119 LYS A O 1
ATOM 984 N N . ASN A 1 120 ? 17.526 -5.781 3.051 1.00 87.62 120 ASN A N 1
ATOM 985 C CA . ASN A 1 120 ? 18.438 -4.692 3.406 1.00 87.62 120 ASN A CA 1
ATOM 986 C C . ASN A 1 120 ? 18.980 -3.956 2.173 1.00 87.62 120 ASN A C 1
ATOM 988 O O . ASN A 1 120 ? 19.407 -2.814 2.296 1.00 87.62 120 ASN A O 1
ATOM 992 N N . VAL A 1 121 ? 18.953 -4.597 1.000 1.00 88.00 121 VAL A N 1
ATOM 993 C CA . VAL A 1 121 ? 19.335 -3.987 -0.282 1.00 88.00 121 VAL A CA 1
ATOM 994 C C . VAL A 1 121 ? 18.150 -3.229 -0.870 1.00 88.00 121 VAL A C 1
ATOM 996 O O . VAL A 1 121 ? 18.282 -2.079 -1.269 1.00 88.00 121 VAL A O 1
ATOM 999 N N . TYR A 1 122 ? 16.976 -3.863 -0.882 1.00 89.50 122 TYR A N 1
ATOM 1000 C CA . TYR A 1 122 ? 15.740 -3.282 -1.397 1.00 89.50 122 TYR A CA 1
ATOM 1001 C C . TYR A 1 122 ? 15.247 -2.118 -0.532 1.00 89.50 122 TYR A C 1
ATOM 1003 O O . TYR A 1 122 ? 14.790 -1.098 -1.040 1.00 89.50 122 TYR A O 1
ATOM 1011 N N . THR A 1 123 ? 15.350 -2.272 0.788 1.00 88.00 123 THR A N 1
ATOM 1012 C CA . THR A 1 123 ? 14.945 -1.265 1.765 1.00 88.00 123 THR A CA 1
ATOM 1013 C C . THR A 1 123 ? 16.013 -1.080 2.845 1.00 88.00 123 THR A C 1
ATOM 1015 O O . THR A 1 123 ? 15.866 -1.609 3.951 1.00 88.00 123 THR A O 1
ATOM 1018 N N . PRO A 1 124 ? 17.101 -0.351 2.541 1.00 86.62 124 PRO A N 1
ATOM 1019 C CA . PRO A 1 124 ? 18.175 -0.097 3.494 1.00 86.62 124 PRO A CA 1
ATOM 1020 C C . PRO A 1 124 ? 17.692 0.708 4.705 1.00 86.62 124 PRO A C 1
ATOM 1022 O O . PRO A 1 124 ? 16.663 1.388 4.670 1.00 86.62 124 PRO A O 1
ATOM 1025 N N . ARG A 1 125 ? 18.454 0.654 5.806 1.00 83.25 125 ARG A N 1
ATOM 1026 C CA . ARG A 1 125 ? 18.170 1.485 6.987 1.00 83.25 125 ARG A CA 1
ATOM 1027 C C . ARG A 1 125 ? 18.137 2.963 6.591 1.00 83.25 125 ARG A C 1
ATOM 1029 O O . ARG A 1 125 ? 18.977 3.417 5.823 1.00 83.25 125 ARG A O 1
ATOM 1036 N N . GLY A 1 126 ? 17.160 3.692 7.122 1.00 83.25 126 GLY A N 1
ATOM 1037 C CA . GLY A 1 126 ? 16.932 5.098 6.782 1.00 83.25 126 GLY A CA 1
ATOM 1038 C C . GLY A 1 126 ? 16.095 5.323 5.521 1.00 83.25 126 GLY A C 1
ATOM 1039 O O . GLY A 1 126 ? 15.764 6.471 5.241 1.00 83.25 126 GLY A O 1
ATOM 1040 N N . ILE A 1 127 ? 15.695 4.270 4.786 1.00 83.31 127 ILE A N 1
ATOM 1041 C CA . ILE A 1 127 ? 14.772 4.445 3.655 1.00 83.31 127 ILE A CA 1
ATOM 1042 C C . ILE A 1 127 ? 13.374 4.844 4.107 1.00 83.31 127 ILE A C 1
ATOM 1044 O O . ILE A 1 127 ? 12.730 5.584 3.388 1.00 83.31 127 ILE A O 1
ATOM 1048 N N . PHE A 1 128 ? 12.908 4.394 5.274 1.00 82.94 128 PHE A N 1
ATOM 1049 C CA . PHE A 1 128 ? 11.620 4.798 5.846 1.00 82.94 128 PHE A CA 1
ATOM 1050 C C . PHE A 1 128 ? 11.797 5.928 6.843 1.00 82.94 128 PHE A C 1
ATOM 1052 O O . PHE A 1 128 ? 12.875 6.101 7.411 1.00 82.94 128 PHE A O 1
ATOM 1059 N N . ASP A 1 129 ? 10.701 6.626 7.117 1.00 81.50 129 ASP A N 1
ATOM 1060 C CA . ASP A 1 129 ? 10.654 7.573 8.221 1.00 81.50 129 ASP A CA 1
ATOM 1061 C C . ASP A 1 129 ? 10.844 6.834 9.541 1.00 81.50 129 ASP A C 1
ATOM 1063 O O . ASP A 1 129 ? 10.172 5.832 9.812 1.00 81.50 129 ASP A O 1
ATOM 1067 N N . SER A 1 130 ? 11.715 7.372 10.381 1.00 80.25 130 SER A N 1
ATOM 1068 C CA . SER A 1 130 ? 11.814 6.990 11.783 1.00 80.25 130 SER A CA 1
ATOM 1069 C C . SER A 1 130 ? 11.112 8.032 12.639 1.00 80.25 130 SER A C 1
ATOM 1071 O O . SER A 1 130 ? 11.045 9.210 12.293 1.00 80.25 130 SER A O 1
ATOM 1073 N N . GLU A 1 131 ? 10.557 7.590 13.758 1.00 77.12 131 GLU A N 1
ATOM 1074 C CA . GLU A 1 131 ? 10.023 8.487 14.774 1.00 77.12 131 GLU A CA 1
ATOM 1075 C C . GLU A 1 131 ? 10.745 8.180 16.075 1.00 77.12 131 GLU A C 1
ATOM 1077 O O . GLU A 1 131 ? 10.687 7.047 16.551 1.00 77.12 131 GLU A O 1
ATOM 1082 N N . ASP A 1 132 ? 11.441 9.178 16.6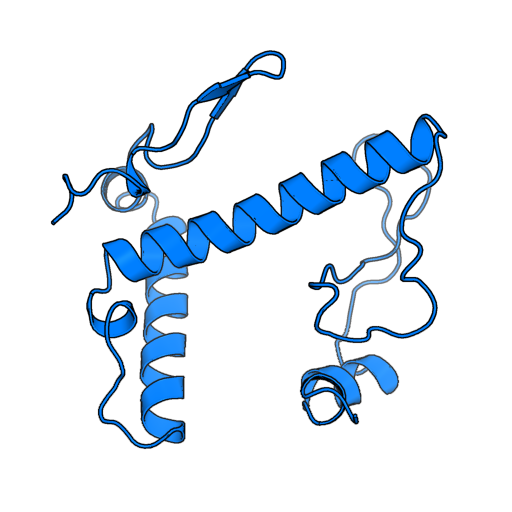05 1.00 77.38 132 ASP A N 1
ATOM 1083 C CA . ASP A 1 132 ? 12.083 9.115 17.909 1.00 77.38 132 ASP A CA 1
ATOM 1084 C C . ASP A 1 132 ? 11.486 10.210 18.790 1.00 77.38 132 ASP A C 1
ATOM 1086 O O . ASP A 1 132 ? 11.457 11.381 18.414 1.00 77.38 132 ASP A O 1
ATOM 1090 N N . SER A 1 133 ? 10.938 9.813 19.939 1.00 74.44 133 SER A N 1
ATOM 1091 C CA . SER A 1 133 ? 10.408 10.733 20.953 1.00 74.44 133 SER A CA 1
ATOM 1092 C C . SER A 1 133 ? 9.410 11.783 20.416 1.00 74.44 133 SER A C 1
ATOM 1094 O O . SER A 1 133 ? 9.325 12.901 20.917 1.00 74.44 133 SER A O 1
ATOM 1096 N N . GLY A 1 134 ? 8.633 11.423 19.386 1.00 69.88 134 GLY A N 1
ATOM 1097 C CA . GLY A 1 134 ? 7.641 12.292 18.739 1.00 69.88 134 GLY A CA 1
ATOM 1098 C C . GLY A 1 134 ? 8.190 13.205 17.634 1.00 69.88 134 GLY A C 1
ATOM 1099 O O . GLY A 1 134 ? 7.404 13.881 16.969 1.00 69.88 134 GLY A O 1
ATOM 1100 N N . GLN A 1 135 ? 9.503 13.206 17.384 1.00 74.94 135 GLN A N 1
ATOM 1101 C CA . GLN A 1 135 ? 10.095 13.819 16.197 1.00 74.94 135 GLN A CA 1
ATOM 1102 C C . GLN A 1 135 ? 10.203 12.808 15.059 1.00 74.94 135 GLN A C 1
ATOM 1104 O O . GLN A 1 135 ? 10.690 11.691 15.222 1.00 74.94 135 GLN A O 1
ATOM 1109 N N . VAL A 1 136 ? 9.756 13.226 13.877 1.00 78.38 136 VAL A N 1
ATOM 1110 C CA . VAL A 1 136 ? 9.836 12.431 12.653 1.00 78.38 136 VAL A CA 1
ATOM 1111 C C . VAL A 1 136 ? 11.104 12.798 11.894 1.00 78.38 136 VAL A C 1
ATOM 1113 O O . VAL A 1 136 ? 11.240 13.927 11.428 1.00 78.38 136 VAL A O 1
ATOM 1116 N N . SER A 1 137 ? 11.988 11.826 11.689 1.00 82.69 137 SER A N 1
ATOM 1117 C CA . SER A 1 137 ? 13.069 11.929 10.709 1.00 82.69 137 SER A CA 1
ATOM 1118 C C . SER A 1 137 ? 12.569 11.404 9.365 1.00 82.69 137 SER A C 1
ATOM 1120 O O . SER A 1 137 ? 12.073 10.279 9.275 1.00 82.69 137 SER A O 1
ATOM 1122 N N . ALA A 1 138 ? 12.671 12.218 8.315 1.00 82.25 138 ALA A N 1
ATOM 1123 C CA . ALA A 1 138 ? 12.215 11.838 6.982 1.00 82.25 138 ALA A CA 1
ATOM 1124 C C . ALA A 1 138 ? 13.107 10.741 6.379 1.00 82.25 138 ALA A C 1
ATOM 1126 O O . ALA A 1 138 ? 14.332 10.860 6.369 1.00 82.25 138 ALA A O 1
ATOM 1127 N N . GLY A 1 139 ? 12.486 9.691 5.841 1.00 82.88 139 GLY A N 1
ATOM 1128 C CA . GLY A 1 139 ? 13.189 8.630 5.133 1.00 82.88 139 GLY A CA 1
ATOM 1129 C C . GLY A 1 139 ? 13.778 9.096 3.801 1.00 82.88 139 GLY A C 1
ATOM 1130 O O . GLY A 1 139 ? 13.222 9.966 3.120 1.00 82.88 139 GLY A O 1
ATOM 1131 N N . SER A 1 140 ? 14.883 8.466 3.400 1.00 83.25 140 SER A N 1
ATOM 1132 C CA . SER A 1 140 ? 15.631 8.798 2.184 1.00 83.25 140 SER A CA 1
ATOM 1133 C C . SER A 1 140 ? 14.876 8.506 0.886 1.00 83.25 140 SER A C 1
ATOM 1135 O O . SER A 1 140 ? 15.293 8.992 -0.160 1.00 83.25 140 SER A O 1
ATOM 1137 N N . TRP A 1 141 ? 13.749 7.785 0.932 1.00 78.88 141 TRP A N 1
ATOM 1138 C CA . TRP A 1 141 ? 12.898 7.522 -0.235 1.00 78.88 141 TRP A CA 1
ATOM 1139 C C . TRP A 1 141 ? 12.362 8.792 -0.918 1.00 78.88 141 TRP A C 1
ATOM 1141 O O . TRP A 1 141 ? 12.020 8.748 -2.097 1.00 78.88 141 TRP A O 1
ATOM 1151 N N . ARG A 1 142 ? 12.298 9.917 -0.188 1.00 75.94 142 ARG A N 1
ATOM 1152 C CA . ARG A 1 142 ? 11.911 11.237 -0.721 1.00 75.94 142 ARG A CA 1
ATOM 1153 C C . ARG A 1 142 ? 13.049 11.982 -1.399 1.00 75.94 142 ARG A C 1
ATOM 1155 O O . ARG A 1 142 ? 12.798 12.943 -2.116 1.00 75.94 142 ARG A O 1
ATOM 1162 N N . ASN A 1 143 ? 14.288 11.580 -1.136 1.00 74.12 143 ASN A N 1
ATOM 1163 C CA . ASN A 1 143 ? 15.433 12.184 -1.781 1.00 74.12 143 ASN A CA 1
ATOM 1164 C C . ASN A 1 143 ? 15.589 11.531 -3.150 1.00 74.12 143 ASN A C 1
ATOM 1166 O O . ASN A 1 143 ? 15.752 10.316 -3.257 1.00 74.12 143 ASN A O 1
ATOM 1170 N N . ASP A 1 144 ? 15.647 12.365 -4.179 1.00 57.59 144 ASP A N 1
ATOM 1171 C CA . ASP A 1 144 ? 15.942 12.028 -5.576 1.00 57.59 144 ASP A CA 1
ATOM 1172 C C . ASP A 1 144 ? 17.291 11.295 -5.788 1.00 57.59 144 ASP A C 1
ATOM 1174 O O . ASP A 1 144 ? 17.727 11.082 -6.909 1.00 57.59 144 ASP A O 1
ATOM 1178 N N . ARG A 1 145 ? 17.987 10.868 -4.729 1.00 48.09 145 ARG A N 1
ATOM 1179 C CA . ARG A 1 145 ? 19.303 10.212 -4.788 1.00 48.09 145 ARG A CA 1
ATOM 1180 C C . ARG A 1 145 ? 19.262 8.696 -5.027 1.00 48.09 145 ARG A C 1
ATOM 1182 O O . ARG A 1 145 ? 20.313 8.067 -5.009 1.00 48.09 145 ARG A O 1
ATOM 1189 N N . TYR A 1 146 ? 18.086 8.118 -5.279 1.00 44.44 146 TYR A N 1
ATOM 1190 C CA . TYR A 1 146 ? 17.941 6.782 -5.890 1.00 44.44 146 TYR A CA 1
ATOM 1191 C C . TYR A 1 146 ? 17.486 6.859 -7.369 1.00 44.44 146 TYR A C 1
ATOM 1193 O O . TYR A 1 146 ? 17.019 5.865 -7.936 1.00 44.44 146 TYR A O 1
ATOM 1201 N N . ILE A 1 147 ? 17.574 8.051 -7.978 1.00 44.25 147 ILE A N 1
ATOM 1202 C CA . ILE A 1 147 ? 17.332 8.313 -9.410 1.00 44.25 147 ILE A CA 1
ATOM 1203 C C . ILE A 1 147 ? 18.584 8.016 -10.229 1.00 44.25 147 ILE A C 1
ATOM 1205 O O . ILE A 1 147 ? 19.691 8.324 -9.752 1.00 44.25 147 ILE A O 1
#

Mean predicted aligned error: 9.49 Å

Radius of gyration: 18.63 Å; Cα contacts (8 Å, |Δi|>4): 93; chains: 1; bounding box: 41×32×50 Å

Sequence (147 aa):
MVGVFKNTSLYERLQNNMLQLSDYEPLPNREKLMPYVIVADDAFSLGRHNEVISWSTSKRIFNYRTSRARRIVEYVFGIMSAIFRVLRKPMLLEPEKAQKVVLAGIYLHNFLRNSNTLKNVYTPRGIFDSEDSGQVSAGSWRNDRYI

Solvent-accessible surface area (backbone atoms only — not comparable to full-atom values): 9240 Å² total; per-residue (Å²): 131,88,45,73,55,76,78,32,72,65,40,53,28,57,76,68,64,66,67,71,72,71,75,63,44,50,50,92,98,47,84,62,66,39,74,83,79,88,87,78,58,83,87,47,78,85,60,102,76,85,80,84,88,70,95,46,72,68,52,51,52,50,52,53,51,51,53,53,54,52,50,54,54,52,48,53,53,43,43,47,30,56,71,46,55,72,67,69,47,89,68,98,53,59,70,72,57,46,51,50,54,52,50,52,50,51,54,49,51,53,51,39,61,72,30,90,79,40,22,58,72,78,52,36,93,57,38,57,65,47,73,56,99,86,45,75,47,82,22,51,56,78,45,76,83,79,110

pLDDT: mean 80.06, std 13.88, range [35.97, 96.19]